Protein AF-A0A4S8EWB1-F1 (afdb_monomer_lite)

pLDDT: mean 77.13, std 17.89, range [42.0, 94.44]

Secondary structure (DSSP, 8-state):
------S-SSSSSSSSHHHHHHHHHHHHHHHHHHHHHHHHHHHHGGGEEEEEEEEETTEEEEEEEETTSSEEEEEEEETTEEEEEEEESSSTTT-EEEE--EESSHHHHHHHHHHHHHTTT-

Radius of gyration: 23.11 Å; chains: 1; bounding box: 43×21×91 Å

Sequence (122 aa):
MVDPKAFNSALTLRSSGLLRSRLAQTLGVMTDIAILLNDFASEVAPICSHVSVRNDENGPYVFALGLKGMHTLQLRMSGGNFVVQLWLGATAEDESIIEEPKFSDASRAFRAAKEWLEKDVV

Organism: NCBI:txid1330072

Foldseek 3Di:
DDDDDPDDDDPDDDPPPVVVVVVVVVVVVLVVQLVLQVVLQVVCVVQFPDWDWDADPQGIWIWTAGPQRQWIWIWDDHPQWIWIFIWGGNDPVRTDRPDTDIGNDSVVNSVVSNVRSVVRVD

Structure (mmCIF, N/CA/C/O backbone):
data_AF-A0A4S8EWB1-F1
#
_entry.id   AF-A0A4S8EWB1-F1
#
loop_
_atom_site.group_PDB
_atom_site.id
_atom_site.type_symbol
_atom_site.label_atom_id
_atom_site.label_alt_id
_atom_site.label_comp_id
_atom_site.label_asym_id
_atom_site.label_entity_id
_atom_site.label_seq_id
_atom_site.pdbx_PDB_ins_code
_atom_site.Cartn_x
_atom_site.Cartn_y
_atom_site.Cartn_z
_atom_site.occupancy
_atom_site.B_iso_or_equiv
_atom_site.auth_seq_id
_atom_site.auth_comp_id
_atom_site.auth_asym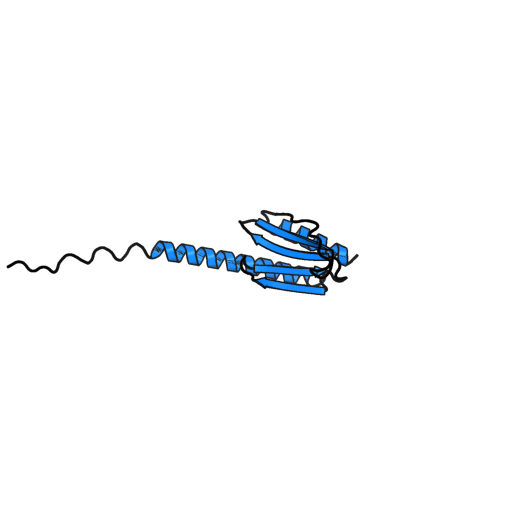_id
_atom_site.auth_atom_id
_atom_site.pdbx_PDB_model_num
ATOM 1 N N . MET A 1 1 ? -23.575 -2.082 73.770 1.00 42.00 1 MET A N 1
ATOM 2 C CA . MET A 1 1 ? -22.491 -2.799 73.068 1.00 42.00 1 MET A CA 1
ATOM 3 C C . MET A 1 1 ? -22.948 -2.884 71.621 1.00 42.00 1 MET A C 1
ATOM 5 O O . MET A 1 1 ? -23.973 -3.503 71.386 1.00 42.00 1 MET A O 1
ATOM 9 N N . VAL A 1 2 ? -22.361 -2.088 70.724 1.00 44.97 2 VAL A N 1
ATOM 10 C CA . VAL A 1 2 ? -22.864 -1.890 69.350 1.00 44.97 2 VAL A CA 1
ATOM 11 C C . VAL A 1 2 ? -21.869 -2.536 68.390 1.00 44.97 2 VAL A C 1
ATOM 13 O O . VAL A 1 2 ? -20.702 -2.149 68.378 1.00 44.97 2 VAL A O 1
ATOM 16 N N . ASP A 1 3 ? -22.322 -3.541 67.642 1.00 43.88 3 ASP A N 1
ATOM 17 C CA . ASP A 1 3 ? -21.536 -4.284 66.654 1.00 43.88 3 ASP A CA 1
ATOM 18 C C . ASP A 1 3 ? -21.088 -3.398 65.472 1.00 43.88 3 ASP A C 1
ATOM 20 O O . ASP A 1 3 ? -21.931 -2.801 64.796 1.00 43.88 3 ASP A O 1
ATOM 24 N N . PRO A 1 4 ? -19.783 -3.336 65.144 1.00 46.75 4 PRO A N 1
ATOM 25 C CA . PRO A 1 4 ? -19.279 -2.557 64.020 1.00 46.75 4 PRO A CA 1
ATOM 26 C C . PRO A 1 4 ? -19.046 -3.464 62.802 1.00 46.75 4 PRO A C 1
ATOM 28 O O . PRO A 1 4 ? -17.913 -3.835 62.502 1.00 46.75 4 PRO A O 1
ATOM 31 N N . LYS A 1 5 ? -20.106 -3.862 62.085 1.00 48.03 5 LYS A N 1
ATOM 32 C CA . LYS A 1 5 ? -19.963 -4.659 60.841 1.00 48.03 5 LYS A CA 1
ATOM 33 C C . LYS A 1 5 ? -20.897 -4.286 59.687 1.00 48.03 5 LYS A C 1
ATOM 35 O O . LYS A 1 5 ? -21.096 -5.081 58.776 1.00 48.03 5 LYS A O 1
ATOM 40 N N . ALA A 1 6 ? -21.405 -3.061 59.654 1.00 50.72 6 ALA A N 1
ATOM 41 C CA . ALA A 1 6 ? -22.230 -2.594 58.541 1.00 50.72 6 ALA A CA 1
ATOM 42 C C . ALA A 1 6 ? -21.702 -1.273 57.972 1.00 50.72 6 ALA A C 1
ATOM 44 O O . ALA A 1 6 ? -22.325 -0.237 58.163 1.00 50.72 6 ALA A O 1
ATOM 45 N N . PHE A 1 7 ? -20.542 -1.281 57.299 1.00 43.69 7 PHE A N 1
ATOM 46 C CA . PHE A 1 7 ? -20.106 -0.069 56.583 1.00 43.69 7 PHE A CA 1
ATOM 47 C C . PHE A 1 7 ? -19.313 -0.256 55.283 1.00 43.69 7 PHE A C 1
ATOM 49 O O . PHE A 1 7 ? -18.824 0.724 54.748 1.00 43.69 7 PHE A O 1
ATOM 56 N N . ASN A 1 8 ? -19.201 -1.454 54.703 1.00 42.75 8 ASN A N 1
ATOM 57 C CA . ASN A 1 8 ? -18.475 -1.605 53.433 1.00 42.75 8 ASN A CA 1
ATOM 58 C C . ASN A 1 8 ? -19.157 -2.615 52.509 1.00 42.75 8 ASN A C 1
ATOM 60 O O . ASN A 1 8 ? -18.766 -3.776 52.475 1.00 42.75 8 ASN A O 1
ATOM 64 N N . SER A 1 9 ? -20.183 -2.201 51.759 1.00 45.44 9 SER A N 1
ATOM 65 C CA . SER A 1 9 ? -20.710 -2.996 50.626 1.00 45.44 9 SER A CA 1
ATOM 66 C C . SER A 1 9 ? -21.452 -2.170 49.562 1.00 45.44 9 SER A C 1
ATOM 68 O O . SER A 1 9 ? -22.316 -2.691 48.869 1.00 45.44 9 SER A O 1
ATOM 70 N N . ALA A 1 10 ? -21.122 -0.886 49.384 1.00 46.16 10 ALA A N 1
ATOM 71 C CA . ALA A 1 10 ? -21.803 -0.035 48.394 1.00 46.16 10 ALA A CA 1
ATOM 72 C C . ALA A 1 10 ? -20.861 0.664 47.398 1.00 46.16 10 ALA A C 1
ATOM 74 O O . ALA A 1 10 ? -21.225 1.691 46.833 1.00 46.16 10 ALA A O 1
ATOM 75 N N . LEU A 1 11 ? -19.656 0.133 47.159 1.00 45.75 11 LEU A N 1
ATOM 76 C CA . LEU A 1 11 ? -18.680 0.813 46.298 1.00 45.75 11 LEU A CA 1
ATOM 77 C C . LEU A 1 11 ? -17.864 -0.135 45.409 1.00 45.75 11 LEU A C 1
ATOM 79 O O . LEU A 1 11 ? -16.646 -0.023 45.315 1.00 45.75 11 LEU A O 1
ATOM 83 N N . THR A 1 12 ? -18.494 -1.113 44.752 1.00 49.38 12 THR A N 1
ATOM 84 C CA . THR A 1 12 ? -17.749 -1.978 43.811 1.00 49.38 12 THR A CA 1
ATOM 85 C C . THR A 1 12 ? -18.602 -2.529 42.674 1.00 49.38 12 THR A C 1
ATOM 87 O O . THR A 1 12 ? -18.552 -3.718 42.400 1.00 49.38 12 THR A O 1
ATOM 90 N N . LEU A 1 13 ? -19.424 -1.710 42.004 1.00 44.50 13 LEU A N 1
ATOM 91 C CA . LEU A 1 13 ? -20.234 -2.241 40.889 1.00 44.50 13 LEU A CA 1
ATOM 92 C C . LEU A 1 13 ? -20.617 -1.246 39.782 1.00 44.50 13 LEU A C 1
ATOM 94 O O . LEU A 1 13 ? -21.580 -1.486 39.061 1.00 44.50 13 LEU A O 1
ATOM 98 N N . ARG A 1 14 ? -19.888 -0.132 39.596 1.00 44.62 14 ARG A N 1
ATOM 99 C CA . ARG A 1 14 ? -20.209 0.826 38.509 1.00 44.62 14 ARG A CA 1
ATOM 100 C C . ARG A 1 14 ? -19.052 1.290 37.622 1.00 44.62 14 ARG A C 1
ATOM 102 O O . ARG A 1 14 ? -19.301 1.985 36.645 1.00 44.62 14 ARG A O 1
ATOM 109 N N . SER A 1 15 ? -17.812 0.879 37.876 1.00 44.78 15 SER A N 1
ATOM 110 C CA . SER A 1 15 ? -16.639 1.363 37.124 1.00 44.78 15 SER A CA 1
ATOM 111 C C . SER A 1 15 ? -16.166 0.444 35.984 1.00 44.78 15 SER A C 1
ATOM 113 O O . SER A 1 15 ? -15.329 0.854 35.185 1.00 44.78 15 SER A O 1
ATOM 115 N N . SER A 1 16 ? -16.709 -0.769 35.835 1.00 48.84 16 SER A N 1
ATOM 116 C CA . SER A 1 16 ? -16.174 -1.767 34.883 1.00 48.84 16 SER A CA 1
ATOM 117 C C . SER A 1 16 ? -16.819 -1.775 33.487 1.00 48.84 16 SER A C 1
ATOM 119 O O . SER A 1 16 ? -16.288 -2.415 32.581 1.00 48.84 16 SER A O 1
ATOM 121 N N . GLY A 1 17 ? -17.944 -1.079 33.278 1.00 45.72 17 GLY A N 1
ATOM 122 C CA . GLY A 1 17 ? -18.659 -1.077 31.989 1.00 45.72 17 GLY A CA 1
ATOM 123 C C . GLY A 1 17 ? -18.031 -0.178 30.914 1.00 45.72 17 GLY A C 1
ATOM 124 O O . GLY A 1 17 ? -18.003 -0.535 29.739 1.00 45.72 17 GLY A O 1
ATOM 125 N N . LEU A 1 18 ? -17.467 0.967 31.312 1.00 50.03 18 LEU A N 1
ATOM 126 C CA . LEU A 1 18 ? -16.925 1.965 30.378 1.00 50.03 18 LEU A CA 1
ATOM 127 C C . LEU A 1 18 ? -15.568 1.563 29.777 1.00 50.03 18 LEU A C 1
ATOM 129 O O . LEU A 1 18 ? -15.287 1.887 28.625 1.00 50.03 18 LEU A O 1
ATOM 133 N N . LEU A 1 19 ? -14.744 0.821 30.523 1.00 49.53 19 LEU A N 1
ATOM 134 C CA . LEU A 1 19 ? -13.425 0.375 30.055 1.00 49.53 19 LEU A CA 1
ATOM 135 C C . LEU A 1 19 ? -13.521 -0.775 29.044 1.00 49.53 19 LEU A C 1
ATOM 137 O O . LEU A 1 19 ? -12.769 -0.796 28.073 1.00 49.53 19 LEU A O 1
ATOM 141 N N . ARG A 1 20 ? -14.481 -1.694 29.218 1.00 50.41 20 ARG A N 1
ATOM 142 C CA . ARG A 1 20 ? -14.699 -2.808 28.278 1.00 50.41 20 ARG A CA 1
ATOM 143 C C . ARG A 1 20 ? -15.213 -2.333 26.919 1.00 50.41 20 ARG A C 1
ATOM 145 O O . ARG A 1 20 ? -14.783 -2.855 25.899 1.00 50.41 20 ARG A O 1
ATOM 152 N N . SER A 1 21 ? -16.081 -1.320 26.909 1.00 51.75 21 SER A N 1
ATOM 153 C CA . SER A 1 21 ? -16.646 -0.774 25.669 1.00 51.75 21 SER A CA 1
ATOM 154 C C . SER A 1 21 ? -15.592 -0.054 24.816 1.00 51.75 21 SER A C 1
ATOM 156 O O . SER A 1 21 ? -15.535 -0.259 23.607 1.00 51.75 21 SER A O 1
ATOM 158 N N . ARG A 1 22 ? -14.683 0.713 25.442 1.00 53.69 22 ARG A N 1
ATOM 159 C CA . ARG A 1 22 ? -13.584 1.388 24.726 1.00 53.69 22 ARG A CA 1
ATOM 160 C C . ARG A 1 22 ? -12.561 0.409 24.156 1.00 53.69 22 ARG A C 1
ATOM 162 O O . ARG A 1 22 ? -12.180 0.553 23.006 1.00 53.69 22 ARG A O 1
ATOM 169 N N . LEU A 1 23 ? -12.162 -0.605 24.926 1.00 53.31 23 LEU A N 1
ATOM 170 C CA . LEU A 1 23 ? -11.240 -1.642 24.446 1.00 53.31 23 LEU A CA 1
ATOM 171 C C . LEU A 1 23 ? -11.828 -2.433 23.271 1.00 53.31 23 LEU A C 1
ATOM 173 O O . LEU A 1 23 ? -11.131 -2.649 22.286 1.00 53.31 23 LEU A O 1
ATOM 177 N N . ALA A 1 24 ? -13.110 -2.807 23.340 1.00 57.34 24 ALA A N 1
ATOM 178 C CA . ALA A 1 24 ? -13.787 -3.506 22.249 1.00 57.34 24 ALA A CA 1
ATOM 179 C C . ALA A 1 24 ? -13.934 -2.635 20.987 1.00 57.34 24 ALA A C 1
ATOM 181 O O . ALA A 1 24 ? -13.745 -3.136 19.883 1.00 57.34 24 ALA A O 1
ATOM 182 N N . GLN A 1 25 ? -14.213 -1.335 21.141 1.00 58.66 25 GLN A N 1
ATOM 183 C CA . GLN A 1 25 ? -14.258 -0.394 20.015 1.00 58.66 25 GLN A CA 1
ATOM 184 C C . GLN A 1 25 ? -12.887 -0.214 19.360 1.00 58.66 25 GLN A C 1
ATOM 186 O O . GLN A 1 25 ? -12.792 -0.275 18.139 1.00 58.66 25 GLN A O 1
ATOM 191 N N . THR A 1 26 ? -11.819 -0.050 20.145 1.00 60.31 26 THR A N 1
ATOM 192 C CA . THR A 1 26 ? -10.460 0.068 19.598 1.00 60.31 26 THR A CA 1
ATOM 193 C C . THR A 1 26 ? -10.024 -1.218 18.889 1.00 60.31 26 THR A C 1
ATOM 195 O O . THR A 1 26 ? -9.468 -1.147 17.797 1.00 60.31 26 THR A O 1
ATOM 198 N N . LEU A 1 27 ? -10.321 -2.392 19.461 1.00 60.00 27 LEU A N 1
ATOM 199 C CA . LEU A 1 27 ? -10.025 -3.695 18.847 1.00 60.00 27 LEU A CA 1
ATOM 200 C C . LEU A 1 27 ? -10.803 -3.918 17.539 1.00 60.00 27 LEU A C 1
ATOM 202 O O . LEU A 1 27 ? -10.228 -4.409 16.569 1.00 60.00 27 LEU A O 1
ATOM 206 N N . GLY A 1 28 ? -12.083 -3.532 17.497 1.00 62.94 28 GLY A N 1
ATOM 207 C CA . GLY A 1 28 ? -12.911 -3.587 16.287 1.00 62.94 28 GLY A CA 1
ATOM 208 C C . GLY A 1 28 ? -12.336 -2.734 15.157 1.00 62.94 28 GLY A C 1
ATOM 209 O O . GLY A 1 28 ? -12.028 -3.257 14.092 1.00 62.94 28 GLY A O 1
ATOM 210 N N . VAL A 1 29 ? -12.057 -1.457 15.440 1.00 64.81 29 VAL A N 1
ATOM 211 C CA . VAL A 1 29 ? -11.487 -0.518 14.458 1.00 64.81 29 VAL A CA 1
ATOM 212 C C . VAL A 1 29 ? -10.128 -0.995 13.932 1.00 64.81 29 VAL A C 1
ATOM 214 O O . VAL A 1 29 ? -9.865 -0.902 12.737 1.00 64.81 29 VAL A O 1
ATOM 217 N N . MET A 1 30 ? -9.262 -1.548 14.788 1.00 64.75 30 MET A N 1
ATOM 218 C CA . MET A 1 30 ? -7.974 -2.097 14.341 1.00 64.75 30 MET A CA 1
ATOM 219 C C . MET A 1 30 ? -8.133 -3.312 13.418 1.00 64.75 30 MET A C 1
ATOM 221 O O . MET A 1 30 ? -7.341 -3.482 12.491 1.00 64.75 30 MET A O 1
ATOM 225 N N . THR A 1 31 ? -9.152 -4.141 13.658 1.00 73.19 31 THR A N 1
ATOM 226 C CA . THR A 1 31 ? -9.444 -5.319 12.830 1.00 73.19 31 THR A CA 1
ATOM 227 C C . THR A 1 31 ? -9.949 -4.893 11.451 1.00 73.19 31 THR A C 1
ATOM 229 O O . THR A 1 31 ? -9.460 -5.402 10.446 1.00 73.19 31 THR A O 1
ATOM 232 N N . ASP A 1 32 ? -10.835 -3.895 11.391 1.00 82.81 32 ASP A N 1
ATOM 233 C CA . ASP A 1 32 ? -11.361 -3.358 10.130 1.00 82.81 32 ASP A CA 1
ATOM 234 C C . ASP A 1 32 ? -10.252 -2.741 9.262 1.00 82.81 32 ASP A C 1
ATOM 236 O O . ASP A 1 32 ? -10.188 -2.976 8.056 1.00 82.81 32 ASP A O 1
ATOM 240 N N . ILE A 1 33 ? -9.317 -2.005 9.876 1.00 84.50 33 ILE A N 1
ATOM 241 C CA . ILE A 1 33 ? -8.172 -1.414 9.165 1.00 84.50 33 ILE A CA 1
ATOM 242 C C . ILE A 1 33 ? -7.253 -2.502 8.609 1.00 84.50 33 ILE A C 1
ATOM 244 O O . ILE A 1 33 ? -6.818 -2.414 7.464 1.00 84.50 33 ILE A O 1
ATOM 248 N N . ALA A 1 34 ? -6.950 -3.537 9.394 1.00 84.81 34 ALA A N 1
ATOM 249 C CA . ALA A 1 34 ? -6.090 -4.622 8.936 1.00 84.81 34 ALA A CA 1
ATOM 250 C C . ALA A 1 34 ? -6.705 -5.384 7.750 1.00 84.81 34 ALA A C 1
ATOM 252 O O . ALA A 1 34 ? -5.973 -5.777 6.842 1.00 84.81 34 ALA A O 1
ATOM 253 N N . ILE A 1 35 ? -8.030 -5.565 7.734 1.00 88.25 35 ILE A N 1
ATOM 254 C CA . ILE A 1 35 ? -8.752 -6.164 6.602 1.00 88.25 35 ILE A CA 1
ATOM 255 C C . ILE A 1 35 ? -8.618 -5.270 5.367 1.00 88.25 35 ILE A C 1
ATOM 257 O O . ILE A 1 35 ? -8.136 -5.736 4.340 1.00 88.25 35 ILE A O 1
ATOM 261 N N . LEU A 1 36 ? -8.917 -3.973 5.493 1.00 90.25 36 LEU A N 1
ATOM 262 C CA . LEU A 1 36 ? -8.801 -3.009 4.392 1.00 90.25 36 LEU A CA 1
ATOM 263 C C . LEU A 1 36 ? -7.393 -2.968 3.778 1.00 90.25 36 LEU A C 1
ATOM 265 O O . LEU A 1 36 ? -7.235 -2.901 2.561 1.00 90.25 36 LEU A O 1
ATOM 269 N N . LEU A 1 37 ? -6.359 -3.014 4.619 1.00 91.56 37 LEU A N 1
ATOM 270 C CA . LEU A 1 37 ? -4.969 -3.036 4.168 1.00 91.56 37 LEU A CA 1
ATOM 271 C C . LEU A 1 37 ? -4.604 -4.359 3.473 1.00 91.56 37 LEU A C 1
ATOM 273 O O . LEU A 1 37 ? -3.843 -4.340 2.508 1.00 91.56 37 LEU A O 1
ATOM 277 N N . ASN A 1 38 ? -5.152 -5.495 3.917 1.00 92.50 38 ASN A N 1
ATOM 278 C CA . ASN A 1 38 ? -4.973 -6.783 3.234 1.00 92.50 38 ASN A CA 1
ATOM 279 C C . ASN A 1 38 ? -5.696 -6.836 1.883 1.00 92.50 38 ASN A C 1
ATOM 281 O O . ASN A 1 38 ? -5.140 -7.375 0.923 1.00 92.50 38 ASN A O 1
ATOM 285 N N . ASP A 1 39 ? -6.894 -6.260 1.792 1.00 92.38 39 ASP A N 1
ATOM 286 C CA . ASP A 1 39 ? -7.638 -6.159 0.535 1.00 92.38 39 ASP A CA 1
ATOM 287 C C . ASP A 1 39 ? -6.846 -5.332 -0.483 1.00 92.38 39 ASP A C 1
ATOM 289 O O . ASP A 1 39 ? -6.610 -5.784 -1.604 1.00 92.38 39 ASP A O 1
ATOM 293 N N . PHE A 1 40 ? -6.326 -4.172 -0.062 1.00 92.50 40 PHE A N 1
ATOM 294 C CA . PHE A 1 40 ? -5.447 -3.355 -0.899 1.00 92.50 40 PHE A CA 1
ATOM 295 C C . PHE A 1 40 ? -4.173 -4.106 -1.309 1.00 92.50 40 PHE A C 1
ATOM 297 O O . PHE A 1 40 ? -3.810 -4.107 -2.484 1.00 92.50 40 PHE A O 1
ATOM 304 N N . ALA A 1 41 ? -3.503 -4.778 -0.366 1.00 93.88 41 ALA A N 1
ATOM 305 C CA . ALA A 1 41 ? -2.300 -5.556 -0.655 1.00 93.88 41 ALA A CA 1
ATOM 306 C C . ALA A 1 41 ? -2.558 -6.652 -1.703 1.00 93.88 41 ALA A C 1
ATOM 308 O O . ALA A 1 41 ? -1.741 -6.855 -2.599 1.00 93.88 41 ALA A O 1
ATOM 309 N N . SER A 1 42 ? -3.710 -7.321 -1.616 1.00 93.50 42 SER A N 1
ATOM 310 C CA . SER A 1 42 ? -4.136 -8.342 -2.577 1.00 93.50 42 SER A CA 1
ATOM 311 C C . SER A 1 42 ? -4.440 -7.742 -3.953 1.00 93.50 42 SER A C 1
ATOM 313 O O . SER A 1 42 ? -4.114 -8.355 -4.967 1.00 93.50 42 SER A O 1
ATOM 315 N N . GLU A 1 43 ? -5.022 -6.540 -3.999 1.00 92.75 43 GLU A N 1
ATOM 316 C CA . GLU A 1 43 ? -5.317 -5.830 -5.248 1.00 92.75 43 GLU A CA 1
ATOM 317 C C . GLU A 1 43 ? -4.044 -5.425 -6.003 1.00 92.75 43 GLU A C 1
ATOM 319 O O . GLU A 1 43 ? -3.986 -5.568 -7.225 1.00 92.75 43 GLU A O 1
ATOM 324 N N . VAL A 1 44 ? -3.022 -4.928 -5.296 1.00 92.75 44 VAL A N 1
ATOM 325 C CA . VAL A 1 44 ? -1.783 -4.436 -5.927 1.00 92.75 44 VAL A CA 1
ATOM 326 C C . VAL A 1 44 ? -0.723 -5.516 -6.129 1.00 92.75 44 VAL A C 1
ATOM 328 O O . VAL A 1 44 ? 0.209 -5.309 -6.899 1.00 92.75 44 VAL A O 1
ATOM 331 N N . ALA A 1 45 ? -0.873 -6.693 -5.514 1.00 93.12 45 ALA A N 1
ATOM 332 C CA . ALA A 1 45 ? 0.059 -7.812 -5.674 1.00 93.12 45 ALA A CA 1
ATOM 333 C C . ALA A 1 45 ? 0.444 -8.130 -7.140 1.00 93.12 45 ALA A C 1
ATOM 335 O O . ALA A 1 45 ? 1.625 -8.374 -7.381 1.00 93.12 45 ALA A O 1
ATOM 336 N N . PRO A 1 46 ? -0.465 -8.090 -8.140 1.00 93.06 46 PRO A N 1
ATOM 337 C CA . PRO A 1 46 ? -0.115 -8.378 -9.536 1.00 93.06 46 PRO A CA 1
ATOM 338 C C . PRO A 1 46 ? 0.787 -7.332 -10.209 1.00 93.06 46 PRO A C 1
ATOM 340 O O . PRO A 1 46 ? 1.414 -7.639 -11.220 1.00 93.06 46 PRO A O 1
ATOM 343 N N . ILE A 1 47 ? 0.836 -6.103 -9.683 1.00 91.75 47 ILE A N 1
ATOM 344 C CA . ILE A 1 47 ? 1.630 -4.982 -10.219 1.00 91.75 47 ILE A CA 1
ATOM 345 C C . ILE A 1 47 ? 2.843 -4.651 -9.338 1.00 91.75 47 ILE A C 1
ATOM 347 O O . ILE A 1 47 ? 3.501 -3.627 -9.528 1.00 91.75 47 ILE A O 1
ATOM 351 N N . CYS A 1 48 ? 3.155 -5.521 -8.377 1.00 92.44 48 CYS A N 1
ATOM 352 C CA . CYS A 1 48 ? 4.247 -5.351 -7.432 1.00 92.44 48 CYS A CA 1
ATOM 353 C C . CYS A 1 48 ? 5.240 -6.508 -7.530 1.00 92.44 48 CYS A C 1
ATOM 355 O O . CYS A 1 48 ? 4.857 -7.664 -7.692 1.00 92.44 48 CYS A O 1
ATOM 357 N N . SER A 1 49 ? 6.529 -6.209 -7.367 1.00 91.44 49 SER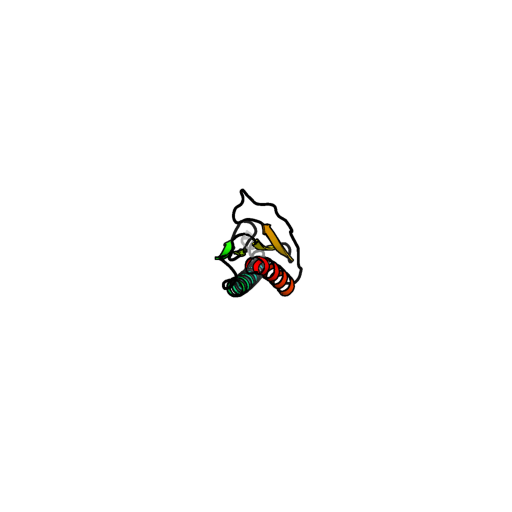 A N 1
ATOM 358 C CA . SER A 1 49 ? 7.548 -7.243 -7.140 1.00 91.44 49 SER A CA 1
ATOM 359 C C . SER A 1 49 ? 7.490 -7.767 -5.702 1.00 91.44 49 SER A C 1
ATOM 361 O O . SER A 1 49 ? 7.817 -8.924 -5.435 1.00 91.44 49 SER A O 1
ATOM 363 N N . HIS A 1 50 ? 7.043 -6.921 -4.771 1.00 91.88 50 HIS A N 1
ATOM 364 C CA . HIS A 1 50 ? 6.855 -7.271 -3.374 1.00 91.88 50 HIS A CA 1
ATOM 365 C C . HIS A 1 50 ? 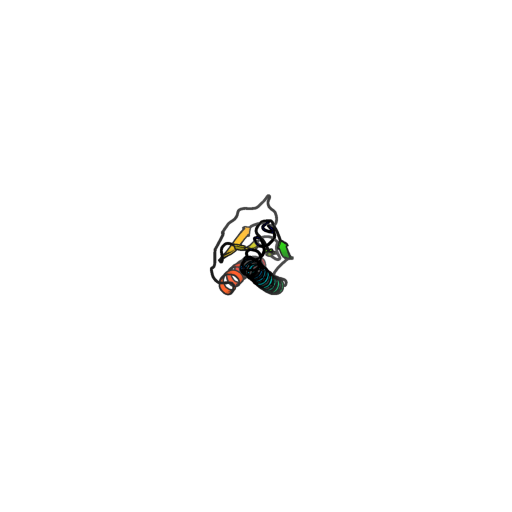5.700 -6.475 -2.768 1.00 91.88 50 HIS A C 1
ATOM 367 O O . HIS A 1 50 ? 5.615 -5.262 -2.935 1.00 91.88 50 HIS A O 1
ATOM 373 N N . VAL A 1 51 ? 4.840 -7.148 -2.008 1.00 94.44 51 VAL A N 1
ATOM 374 C CA . VAL A 1 51 ? 3.822 -6.510 -1.172 1.00 94.44 51 VAL A CA 1
ATOM 375 C C . VAL A 1 51 ? 3.728 -7.255 0.153 1.00 94.44 51 VAL A C 1
ATOM 377 O O . VAL A 1 51 ? 3.795 -8.483 0.196 1.00 94.44 51 VAL A O 1
ATOM 380 N N . SER A 1 52 ? 3.611 -6.520 1.254 1.00 92.81 52 SER A N 1
ATOM 381 C CA . SER A 1 52 ? 3.417 -7.112 2.575 1.00 92.81 52 SER A CA 1
ATOM 382 C C . SER A 1 52 ? 2.647 -6.178 3.497 1.00 92.81 52 SER A C 1
ATOM 384 O O . SER A 1 52 ? 2.890 -4.972 3.524 1.00 92.81 52 SER A O 1
ATOM 386 N N . VAL A 1 53 ? 1.737 -6.749 4.285 1.00 92.94 53 VAL A N 1
ATOM 387 C CA . VAL A 1 53 ? 1.116 -6.053 5.412 1.00 92.94 53 VAL A CA 1
ATOM 388 C C . VAL A 1 53 ? 1.982 -6.297 6.639 1.00 92.94 53 VAL A C 1
ATOM 390 O O . VAL A 1 53 ? 2.250 -7.439 7.012 1.00 92.94 53 VAL A O 1
ATOM 393 N N . ARG A 1 54 ? 2.459 -5.218 7.246 1.00 91.50 54 ARG A N 1
ATOM 394 C CA . ARG A 1 54 ? 3.355 -5.226 8.401 1.00 91.50 54 ARG A CA 1
ATOM 395 C C . ARG A 1 54 ? 2.729 -4.421 9.529 1.00 91.50 54 ARG A C 1
A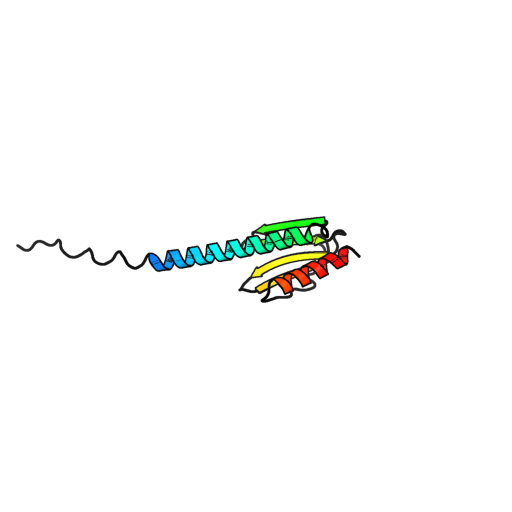TOM 397 O O . ARG A 1 54 ? 1.717 -3.749 9.351 1.00 91.50 54 ARG A O 1
ATOM 404 N N . ASN A 1 55 ? 3.322 -4.515 10.708 1.00 89.12 55 ASN A N 1
ATOM 405 C CA . ASN A 1 55 ? 2.867 -3.800 11.888 1.00 89.12 55 ASN A CA 1
ATOM 406 C C . ASN A 1 55 ? 4.088 -3.193 12.581 1.00 89.12 55 ASN A C 1
ATOM 408 O O . ASN A 1 55 ? 5.107 -3.871 12.714 1.00 89.12 55 ASN A O 1
ATOM 412 N N . ASP A 1 56 ? 4.000 -1.929 12.979 1.00 87.38 56 ASP A N 1
ATOM 413 C CA . ASP A 1 56 ? 5.020 -1.238 13.773 1.00 87.38 56 ASP A CA 1
ATOM 414 C C . ASP A 1 56 ? 4.377 -0.576 15.008 1.00 87.38 56 ASP A C 1
ATOM 416 O O . ASP A 1 56 ? 3.213 -0.813 15.336 1.00 87.38 56 ASP A O 1
ATOM 420 N N . GLU A 1 57 ? 5.137 0.274 15.697 1.00 85.81 57 GLU A N 1
ATOM 421 C CA . GLU A 1 57 ? 4.696 1.024 16.881 1.00 85.81 57 GLU A CA 1
ATOM 422 C C . GLU A 1 57 ? 3.489 1.946 16.612 1.00 85.81 57 GLU A C 1
ATOM 424 O O . GLU A 1 57 ? 2.739 2.282 17.527 1.00 85.81 57 GLU A O 1
ATOM 429 N N . ASN A 1 58 ? 3.279 2.328 15.352 1.00 82.62 58 ASN A N 1
ATOM 430 C CA . ASN A 1 58 ? 2.209 3.202 14.881 1.00 82.62 58 ASN A CA 1
ATOM 431 C C . ASN A 1 58 ? 1.040 2.415 14.250 1.00 82.62 58 ASN A C 1
ATOM 433 O O . ASN A 1 58 ? 0.117 3.019 13.698 1.00 82.62 58 ASN A O 1
ATOM 437 N N . GLY A 1 59 ? 1.062 1.081 14.314 1.00 86.00 59 GLY A N 1
ATOM 438 C CA . GLY A 1 59 ? -0.008 0.207 13.839 1.00 86.00 59 GLY A CA 1
ATOM 439 C C . GLY A 1 59 ? 0.232 -0.397 12.449 1.00 86.00 59 GLY A C 1
ATOM 440 O O . GLY A 1 59 ? 1.335 -0.307 11.899 1.00 86.00 59 GLY A O 1
ATOM 441 N N . PRO A 1 60 ? -0.791 -1.051 11.869 1.00 90.69 60 PRO A N 1
ATOM 442 C CA . PRO A 1 60 ? -0.624 -1.806 10.639 1.00 90.69 60 PRO A CA 1
ATOM 443 C C . PRO A 1 60 ? -0.394 -0.876 9.446 1.00 90.69 60 PRO A C 1
ATOM 445 O O . PRO A 1 60 ? -0.968 0.214 9.351 1.00 90.69 60 PRO A O 1
ATOM 448 N N . TYR A 1 61 ? 0.443 -1.324 8.519 1.00 92.00 61 TYR A N 1
ATOM 449 C CA . TYR A 1 61 ? 0.732 -0.631 7.273 1.00 92.00 61 TYR A CA 1
ATOM 450 C C . TYR A 1 61 ? 0.977 -1.628 6.142 1.00 92.00 61 TYR A C 1
ATOM 452 O O . TYR A 1 61 ? 1.408 -2.758 6.368 1.00 92.00 61 TYR A O 1
ATOM 460 N N . VAL A 1 62 ? 0.722 -1.201 4.911 1.00 94.31 62 VAL A N 1
ATOM 461 C CA . VAL A 1 62 ? 1.116 -1.926 3.702 1.00 94.31 62 VAL A CA 1
ATOM 462 C C . VAL A 1 62 ? 2.423 -1.348 3.210 1.00 94.31 62 VAL A C 1
ATOM 464 O O . VAL A 1 62 ? 2.542 -0.135 3.065 1.00 94.31 62 VAL A O 1
ATOM 467 N N . PHE A 1 63 ? 3.382 -2.220 2.940 1.00 93.06 63 PHE A N 1
ATOM 468 C CA . PHE A 1 63 ? 4.580 -1.905 2.184 1.00 93.06 63 PHE A CA 1
ATOM 469 C C . PHE A 1 63 ? 4.472 -2.568 0.813 1.00 93.06 63 PHE A C 1
ATOM 471 O O . PHE A 1 63 ? 4.248 -3.779 0.739 1.00 93.06 63 PHE A O 1
ATOM 478 N N . ALA A 1 64 ? 4.632 -1.788 -0.251 1.00 92.88 64 ALA A N 1
ATOM 479 C CA . ALA A 1 64 ? 4.591 -2.274 -1.623 1.00 92.88 64 ALA A CA 1
ATOM 480 C C . ALA A 1 64 ? 5.748 -1.697 -2.441 1.00 92.88 64 ALA A C 1
ATOM 482 O O . ALA A 1 64 ? 6.057 -0.511 -2.352 1.00 92.88 64 ALA A O 1
ATOM 483 N N . LEU A 1 65 ? 6.352 -2.558 -3.252 1.00 91.12 65 LEU A N 1
ATOM 484 C CA . LEU A 1 65 ? 7.415 -2.252 -4.197 1.00 91.12 65 LEU A CA 1
ATOM 485 C C . LEU A 1 65 ? 6.915 -2.592 -5.601 1.00 91.12 65 LEU A C 1
ATOM 487 O O . LEU A 1 65 ? 6.481 -3.722 -5.852 1.00 91.12 65 LEU A O 1
ATOM 491 N N . GLY A 1 66 ? 6.981 -1.627 -6.514 1.00 90.31 66 GLY A N 1
ATOM 492 C CA . GLY A 1 66 ? 6.638 -1.808 -7.923 1.00 90.31 66 GLY A CA 1
ATOM 493 C C . GLY A 1 66 ? 7.486 -2.890 -8.604 1.00 90.31 66 GLY A C 1
ATOM 494 O O . GLY A 1 66 ? 8.485 -3.373 -8.063 1.00 90.31 66 GLY A O 1
ATOM 495 N N . LEU A 1 67 ? 7.065 -3.333 -9.790 1.00 89.12 67 LEU A N 1
ATOM 496 C CA . LEU A 1 67 ? 7.714 -4.443 -10.503 1.00 89.12 67 LEU A CA 1
ATOM 497 C C . LEU A 1 67 ? 9.180 -4.185 -10.879 1.00 89.12 67 LEU A C 1
ATOM 499 O O . LEU A 1 67 ? 9.982 -5.116 -10.830 1.00 89.12 67 LEU A O 1
ATOM 503 N N . LYS A 1 68 ? 9.535 -2.952 -11.255 1.00 86.25 68 LYS A N 1
ATOM 504 C CA . LYS A 1 68 ? 10.910 -2.567 -11.623 1.00 86.25 68 LYS A CA 1
ATOM 505 C C . LYS A 1 68 ? 11.725 -2.115 -10.407 1.00 86.25 68 LYS A C 1
ATOM 507 O O . LYS A 1 68 ? 12.918 -1.859 -10.540 1.00 86.25 68 LYS A O 1
ATOM 512 N N . GLY A 1 69 ? 11.096 -2.032 -9.235 1.00 82.19 69 GLY A N 1
ATOM 513 C CA . GLY A 1 69 ? 11.728 -1.614 -7.993 1.00 82.19 69 GLY A CA 1
ATOM 514 C C . GLY A 1 69 ? 12.054 -0.121 -7.939 1.00 82.19 69 GLY A C 1
ATOM 515 O O . GLY A 1 69 ? 12.857 0.278 -7.102 1.00 82.19 69 GLY A O 1
ATOM 516 N N . MET A 1 70 ? 11.472 0.710 -8.816 1.00 84.62 70 MET A N 1
ATOM 517 C CA . MET A 1 70 ? 11.714 2.159 -8.782 1.00 84.62 70 MET A CA 1
ATOM 518 C C . MET A 1 70 ? 10.666 2.899 -7.960 1.00 84.62 70 MET A C 1
ATOM 520 O O . MET A 1 70 ? 10.975 3.954 -7.422 1.00 84.62 70 MET A O 1
ATOM 524 N N . HIS A 1 71 ? 9.448 2.368 -7.845 1.00 88.94 71 HIS A N 1
ATOM 525 C CA . HIS A 1 71 ? 8.361 3.009 -7.107 1.00 88.94 71 HIS A CA 1
ATOM 526 C C . HIS A 1 71 ? 8.018 2.191 -5.867 1.00 88.94 71 HIS A C 1
ATOM 528 O O . HIS A 1 71 ? 7.510 1.074 -5.964 1.00 88.94 71 HIS A O 1
ATOM 534 N N . THR A 1 72 ? 8.264 2.770 -4.698 1.00 90.56 72 THR A N 1
ATOM 535 C CA . THR A 1 72 ? 7.963 2.156 -3.404 1.00 90.56 72 THR A CA 1
ATOM 536 C C . THR A 1 72 ? 6.888 2.970 -2.705 1.00 90.56 72 THR A C 1
ATOM 538 O O . THR A 1 72 ? 6.814 4.193 -2.859 1.00 90.56 72 THR A O 1
ATOM 541 N N . LEU A 1 73 ? 6.025 2.307 -1.941 1.00 92.38 73 LEU A N 1
ATOM 542 C CA . LEU A 1 73 ? 5.090 2.998 -1.071 1.00 92.38 73 LEU A CA 1
ATOM 543 C C . LEU A 1 73 ? 4.899 2.321 0.272 1.00 92.38 73 LEU A C 1
ATOM 545 O O . LEU A 1 73 ? 4.996 1.099 0.417 1.00 92.38 73 LEU A O 1
ATOM 549 N N . GLN A 1 74 ? 4.522 3.159 1.231 1.00 92.62 74 GLN A N 1
ATOM 550 C CA . GLN A 1 74 ? 3.987 2.746 2.511 1.00 92.62 74 GLN A CA 1
ATOM 551 C C . GLN A 1 74 ? 2.613 3.383 2.719 1.00 92.62 74 GLN A C 1
ATOM 553 O O . GLN A 1 74 ? 2.465 4.599 2.663 1.00 92.62 74 GLN A O 1
ATOM 558 N N . LEU A 1 75 ? 1.598 2.566 2.977 1.00 92.88 75 LEU A N 1
ATOM 559 C CA . LEU A 1 75 ? 0.228 3.009 3.221 1.00 92.88 75 LEU A CA 1
ATOM 560 C C . LEU A 1 75 ? -0.180 2.632 4.640 1.00 92.88 75 LEU A C 1
ATOM 562 O O . LEU A 1 75 ? -0.126 1.462 5.013 1.00 92.88 75 LEU A O 1
ATOM 566 N N . ARG A 1 76 ? -0.635 3.605 5.426 1.00 92.81 76 ARG A N 1
ATOM 567 C CA . ARG A 1 76 ? -1.089 3.367 6.801 1.00 92.81 76 ARG A CA 1
ATOM 568 C C . ARG A 1 76 ? -2.259 4.252 7.183 1.00 92.81 76 ARG A C 1
ATOM 570 O O . ARG A 1 76 ? -2.435 5.321 6.610 1.00 92.81 76 ARG A O 1
ATOM 577 N N . MET A 1 77 ? -3.012 3.855 8.204 1.00 88.94 77 MET A N 1
ATOM 578 C CA . MET A 1 77 ? -4.008 4.732 8.818 1.00 88.94 77 MET A CA 1
ATOM 579 C C . MET A 1 77 ? -3.425 5.390 10.071 1.00 88.94 77 MET A C 1
ATOM 581 O O . MET A 1 77 ? -2.971 4.705 10.982 1.00 88.94 77 MET A O 1
ATOM 585 N N . SER A 1 78 ? -3.433 6.720 10.122 1.00 85.88 78 SER A N 1
ATOM 586 C CA . SER A 1 78 ? -2.954 7.509 11.257 1.00 85.88 78 SER A CA 1
ATOM 587 C C . SER A 1 78 ? -3.875 8.699 11.503 1.00 85.88 78 SER A C 1
ATOM 589 O O . SER A 1 78 ? -4.220 9.441 10.582 1.00 85.88 78 SER A O 1
ATOM 591 N N . GLY A 1 79 ? -4.325 8.867 12.749 1.00 82.00 79 GLY A N 1
ATOM 592 C CA . GLY A 1 79 ? -5.191 9.985 13.138 1.00 82.00 79 GLY A CA 1
ATOM 593 C C . GLY A 1 79 ? -6.486 10.091 12.322 1.00 82.00 79 GLY A C 1
ATOM 594 O O . GLY A 1 79 ? -6.923 11.197 12.020 1.00 82.00 79 GLY A O 1
ATOM 595 N N . GLY A 1 80 ? -7.067 8.958 11.909 1.00 82.69 80 GLY A N 1
ATOM 596 C CA . GLY A 1 80 ? -8.284 8.925 11.087 1.00 82.69 80 GLY A CA 1
ATOM 597 C C . GLY A 1 80 ? -8.073 9.194 9.593 1.00 82.69 80 GLY A C 1
ATOM 598 O O . GLY A 1 80 ? -9.053 9.239 8.858 1.00 82.69 80 GLY A O 1
ATOM 599 N N . ASN A 1 81 ? -6.828 9.353 9.135 1.00 88.56 81 ASN A N 1
ATOM 600 C CA . ASN A 1 81 ? -6.491 9.540 7.726 1.00 88.56 81 ASN A CA 1
ATOM 601 C C . ASN A 1 81 ? -5.618 8.391 7.218 1.00 88.56 81 ASN A C 1
ATOM 603 O O . ASN A 1 81 ? -4.786 7.860 7.949 1.00 88.56 81 ASN A O 1
ATOM 607 N N . PHE A 1 82 ? -5.764 8.056 5.945 1.00 89.44 82 PHE A N 1
ATOM 608 C CA . PHE A 1 82 ? -4.824 7.234 5.203 1.00 89.44 82 PHE A CA 1
ATOM 609 C C . PHE A 1 82 ? -3.649 8.101 4.767 1.00 89.44 82 PHE A C 1
ATOM 611 O O . PHE A 1 82 ? -3.809 9.051 4.001 1.00 89.44 82 PHE A O 1
ATOM 618 N N . VAL A 1 83 ? -2.475 7.783 5.290 1.00 90.81 83 VAL A N 1
ATOM 619 C CA . VAL A 1 83 ? -1.207 8.404 4.931 1.00 90.81 83 VAL A CA 1
ATOM 620 C C . VAL A 1 83 ? -0.519 7.476 3.944 1.00 90.81 83 VAL A C 1
ATOM 622 O O . VAL A 1 83 ? -0.287 6.307 4.261 1.00 90.81 83 VAL A O 1
ATOM 625 N N . VAL A 1 84 ? -0.223 7.993 2.756 1.00 91.50 84 VAL A N 1
ATOM 626 C CA . VAL A 1 84 ? 0.530 7.274 1.729 1.00 91.50 84 VAL A CA 1
ATOM 627 C C . VAL A 1 84 ? 1.880 7.951 1.621 1.00 91.50 84 VAL A C 1
ATOM 629 O O . VAL A 1 84 ? 1.940 9.129 1.305 1.00 91.50 84 VAL A O 1
ATOM 632 N N . GLN A 1 85 ? 2.952 7.238 1.916 1.00 90.44 85 GLN A N 1
ATOM 633 C CA . GLN A 1 85 ? 4.312 7.716 1.720 1.00 90.44 85 GLN A CA 1
ATOM 634 C C . GLN A 1 85 ? 4.813 7.132 0.409 1.00 90.44 85 GLN A C 1
ATOM 636 O O . GLN A 1 85 ? 4.832 5.910 0.253 1.00 90.44 85 GLN A O 1
ATOM 641 N N . LEU A 1 86 ? 5.149 8.006 -0.535 1.00 89.06 86 LEU A N 1
ATOM 642 C CA . LEU A 1 86 ? 5.601 7.650 -1.873 1.00 89.06 86 LEU A CA 1
ATOM 643 C C . LEU A 1 86 ? 7.107 7.873 -1.972 1.00 89.06 86 LEU A C 1
ATOM 645 O O . LEU A 1 86 ? 7.611 8.968 -1.708 1.00 89.06 86 LEU A O 1
ATOM 649 N N . TRP A 1 87 ? 7.806 6.827 -2.381 1.00 87.12 87 TRP A N 1
ATOM 650 C CA . TRP A 1 87 ? 9.257 6.768 -2.421 1.00 87.12 87 TRP A CA 1
ATOM 651 C C . TRP A 1 87 ? 9.708 6.354 -3.817 1.00 87.12 87 TRP A C 1
ATOM 653 O O . TRP A 1 87 ? 9.026 5.582 -4.503 1.00 87.12 87 TRP A O 1
ATOM 663 N N . LEU A 1 88 ? 10.869 6.862 -4.219 1.00 82.19 88 LEU A N 1
ATOM 664 C CA . LEU A 1 88 ? 11.532 6.482 -5.458 1.00 82.19 88 LEU A CA 1
ATOM 665 C C . LEU A 1 88 ? 12.851 5.786 -5.109 1.00 82.19 88 LEU A C 1
ATOM 667 O O . LEU A 1 88 ? 13.681 6.373 -4.423 1.00 82.19 88 LEU A O 1
ATOM 671 N N . GLY A 1 89 ? 13.002 4.535 -5.542 1.00 73.38 89 GLY A N 1
ATOM 672 C CA . GLY A 1 89 ? 14.079 3.629 -5.136 1.00 73.38 89 GLY A CA 1
ATOM 673 C C . GLY A 1 89 ? 13.586 2.428 -4.319 1.00 73.38 89 GLY A C 1
ATOM 674 O O . GLY A 1 89 ? 12.514 2.460 -3.712 1.00 73.38 89 GLY A O 1
ATOM 675 N N . ALA A 1 90 ? 14.371 1.346 -4.332 1.00 64.69 90 ALA A N 1
ATOM 676 C CA . ALA A 1 90 ? 14.036 0.070 -3.690 1.00 64.69 90 ALA A CA 1
ATOM 677 C C . ALA A 1 90 ? 14.478 -0.027 -2.217 1.00 64.69 90 ALA A C 1
ATOM 679 O O . ALA A 1 90 ? 14.032 -0.927 -1.503 1.00 64.69 90 ALA A O 1
ATOM 680 N N . THR A 1 91 ? 15.390 0.845 -1.774 1.00 56.72 91 THR A N 1
ATOM 681 C CA . THR A 1 91 ? 16.050 0.769 -0.463 1.00 56.72 91 THR A CA 1
ATOM 682 C C . THR A 1 91 ? 16.227 2.148 0.164 1.00 56.72 91 THR A C 1
ATOM 684 O O . THR A 1 91 ? 16.466 3.131 -0.532 1.00 56.72 91 THR A O 1
ATOM 687 N N . ALA A 1 92 ? 16.231 2.182 1.501 1.00 54.62 92 ALA A N 1
ATOM 688 C CA . ALA A 1 92 ? 16.400 3.383 2.323 1.00 54.62 92 ALA A CA 1
ATOM 689 C C . ALA A 1 92 ? 17.688 4.187 2.127 1.00 54.62 92 ALA A C 1
ATOM 691 O O . ALA A 1 92 ? 17.805 5.305 2.621 1.00 54.62 92 ALA A O 1
ATOM 692 N N . GLU A 1 93 ? 18.645 3.638 1.389 1.00 54.50 93 GLU A N 1
ATOM 693 C CA . GLU A 1 93 ? 19.912 4.294 1.078 1.00 54.50 93 GLU A CA 1
ATOM 694 C C . GLU A 1 93 ? 19.830 5.150 -0.202 1.00 54.50 93 GLU A C 1
ATOM 696 O O . GLU A 1 93 ? 20.622 6.076 -0.355 1.00 54.50 93 GLU A O 1
ATOM 701 N N . ASP A 1 94 ? 18.834 4.902 -1.064 1.00 57.47 94 ASP A N 1
ATOM 702 C CA . ASP A 1 94 ? 18.507 5.692 -2.265 1.0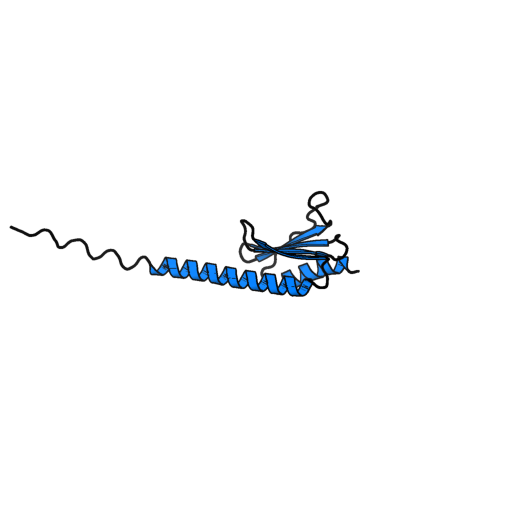0 57.47 94 ASP A CA 1
ATOM 703 C C . ASP A 1 94 ? 17.263 6.593 -2.057 1.00 57.47 94 ASP A C 1
ATOM 705 O O . ASP A 1 94 ? 16.851 7.335 -2.951 1.00 57.47 94 ASP A O 1
ATOM 709 N N . GLU A 1 95 ? 16.648 6.536 -0.869 1.00 52.41 95 GLU A N 1
ATOM 710 C CA . GLU A 1 95 ? 15.320 7.084 -0.586 1.00 52.41 95 GLU A CA 1
ATOM 711 C C . GLU A 1 95 ? 15.297 8.616 -0.474 1.00 52.41 95 GLU A C 1
ATOM 713 O O . GLU A 1 95 ? 15.861 9.233 0.430 1.00 52.41 95 GLU A O 1
ATOM 718 N N . SER A 1 96 ? 14.510 9.241 -1.346 1.00 59.03 96 SER A N 1
ATOM 719 C CA . SER A 1 96 ? 13.876 10.525 -1.056 1.00 59.03 96 SER A CA 1
ATOM 720 C C . SER A 1 96 ? 12.370 10.312 -0.999 1.00 59.03 96 SER A C 1
ATOM 722 O O . SER A 1 96 ? 11.774 9.858 -1.978 1.00 59.03 96 SER A O 1
ATOM 724 N N . ILE A 1 97 ? 11.745 10.644 0.138 1.00 67.62 97 ILE A N 1
ATOM 725 C CA . ILE A 1 97 ? 10.286 10.791 0.197 1.00 67.62 97 ILE A CA 1
ATOM 726 C C . ILE A 1 97 ? 9.932 11.869 -0.817 1.00 67.62 97 ILE A C 1
ATOM 728 O O . ILE A 1 97 ? 10.327 13.027 -0.658 1.00 67.62 97 ILE A O 1
ATOM 732 N N . ILE A 1 98 ? 9.212 11.482 -1.865 1.00 76.19 98 ILE A N 1
ATOM 733 C CA . ILE A 1 98 ? 8.785 12.438 -2.882 1.00 76.19 98 ILE A CA 1
ATOM 734 C C . ILE A 1 98 ? 7.503 13.111 -2.407 1.00 76.19 98 ILE A C 1
ATOM 736 O O . ILE A 1 98 ? 7.395 14.334 -2.471 1.00 76.19 98 ILE A O 1
ATOM 740 N N . GLU A 1 99 ? 6.557 12.334 -1.868 1.00 77.81 99 GLU A N 1
ATOM 741 C CA . GLU A 1 99 ? 5.270 12.856 -1.406 1.00 77.81 99 GLU A CA 1
ATOM 742 C C . GLU A 1 99 ? 4.711 12.075 -0.204 1.00 77.81 99 GLU A C 1
ATOM 744 O O . GLU A 1 99 ? 4.879 10.860 -0.091 1.00 77.81 99 GLU A O 1
ATOM 749 N N . GLU A 1 100 ? 3.986 12.780 0.673 1.00 85.94 100 GLU A N 1
ATOM 750 C CA . GLU A 1 100 ? 3.189 12.193 1.762 1.00 85.94 100 GLU A CA 1
ATOM 751 C C . GLU A 1 100 ? 1.728 12.689 1.698 1.00 85.94 100 GLU A C 1
ATOM 753 O O . GLU A 1 100 ? 1.292 13.496 2.533 1.00 85.94 100 GLU A O 1
ATOM 758 N N . PRO A 1 101 ? 0.941 12.284 0.686 1.00 86.69 101 PRO A N 1
ATOM 759 C CA . PRO A 1 101 ? -0.463 12.649 0.625 1.00 86.69 101 PRO A CA 1
ATOM 760 C C . PRO A 1 101 ? -1.276 11.981 1.743 1.00 86.69 101 PRO A C 1
ATOM 762 O O . PRO A 1 101 ? -1.085 10.817 2.110 1.00 86.69 101 PRO A O 1
ATOM 765 N N . LYS A 1 102 ? -2.229 12.750 2.278 1.00 91.44 102 LYS A N 1
ATOM 766 C CA . LYS A 1 102 ? -3.143 12.334 3.348 1.00 91.44 102 LYS A CA 1
ATOM 767 C C . LYS A 1 102 ? -4.569 12.371 2.831 1.00 91.44 102 LYS A C 1
ATOM 769 O O . LYS A 1 102 ? -5.008 13.378 2.278 1.00 91.44 102 LYS A O 1
ATOM 774 N N . PHE A 1 103 ? -5.297 11.285 3.042 1.00 89.31 103 PHE A N 1
ATOM 775 C CA . PHE A 1 103 ? -6.669 11.129 2.581 1.00 89.31 103 PHE A CA 1
ATOM 776 C C . PHE A 1 103 ? -7.572 10.745 3.747 1.00 89.31 103 PHE A C 1
ATOM 778 O O . PHE A 1 103 ? -7.255 9.846 4.515 1.00 89.31 103 PHE A O 1
ATOM 785 N N . SER A 1 104 ? -8.734 11.378 3.851 1.00 87.12 104 SER A N 1
ATOM 786 C CA . SER A 1 104 ? -9.774 10.974 4.805 1.00 87.12 104 SER A CA 1
ATOM 787 C C . SER A 1 104 ? -10.586 9.760 4.333 1.00 87.12 104 SER A C 1
ATOM 789 O O . SER A 1 104 ? -11.386 9.226 5.093 1.00 87.12 104 SER A O 1
ATOM 791 N N . ASP A 1 105 ? -10.395 9.336 3.080 1.00 87.62 105 ASP A N 1
ATOM 792 C CA . ASP A 1 105 ? -11.134 8.261 2.419 1.00 87.62 105 ASP A CA 1
ATOM 793 C C . ASP A 1 105 ? -10.179 7.176 1.901 1.00 87.62 105 ASP A C 1
ATOM 795 O O . ASP A 1 105 ? -9.186 7.482 1.232 1.00 87.62 105 ASP A O 1
ATOM 799 N N . ALA A 1 106 ? -10.509 5.913 2.192 1.00 86.81 106 ALA A N 1
ATOM 800 C CA . ALA A 1 106 ? -9.710 4.747 1.814 1.00 86.81 106 ALA A CA 1
ATOM 801 C C . ALA A 1 106 ? -9.595 4.605 0.293 1.00 86.81 106 ALA A C 1
ATOM 803 O O . ALA A 1 106 ? -8.499 4.433 -0.232 1.00 86.81 106 ALA A O 1
ATOM 804 N N . SER A 1 107 ? -10.710 4.752 -0.429 1.00 89.00 107 SER A N 1
ATOM 805 C CA . SER A 1 107 ? -10.766 4.553 -1.882 1.00 89.00 107 SER A CA 1
ATOM 806 C C . SER A 1 107 ? -9.835 5.518 -2.616 1.00 89.00 107 SER A C 1
ATOM 808 O O . SER A 1 107 ? -9.126 5.132 -3.545 1.00 89.00 107 SER A O 1
ATOM 810 N N . ARG A 1 108 ? -9.797 6.785 -2.183 1.00 91.00 108 ARG A N 1
ATOM 811 C CA . ARG A 1 108 ? -8.880 7.791 -2.740 1.00 91.00 108 ARG A CA 1
ATOM 812 C C . ARG A 1 108 ? -7.419 7.475 -2.441 1.00 91.00 108 ARG A C 1
ATOM 814 O O . ARG A 1 108 ? -6.593 7.630 -3.339 1.00 91.00 108 ARG A O 1
ATOM 821 N N . ALA A 1 109 ? -7.113 7.040 -1.220 1.00 91.12 109 ALA A N 1
ATOM 822 C CA . ALA A 1 109 ? -5.758 6.652 -0.843 1.00 91.12 109 ALA A CA 1
ATOM 823 C C . ALA A 1 109 ? -5.269 5.453 -1.658 1.00 91.12 109 ALA A C 1
ATOM 825 O O . ALA A 1 109 ? -4.166 5.481 -2.195 1.00 91.12 109 ALA A O 1
ATOM 826 N N . PHE A 1 110 ? -6.117 4.433 -1.795 1.00 92.50 110 PHE A N 1
ATOM 827 C CA . PHE A 1 110 ? -5.805 3.206 -2.522 1.00 92.50 110 PHE A CA 1
ATOM 828 C C . PHE A 1 110 ? -5.592 3.493 -4.003 1.00 92.50 110 PHE A C 1
ATOM 830 O O . PHE A 1 110 ? -4.618 3.022 -4.581 1.00 92.50 110 PHE A O 1
ATOM 837 N N . ARG A 1 111 ? -6.440 4.337 -4.604 1.00 93.00 111 ARG A N 1
ATOM 838 C CA . ARG A 1 111 ? -6.264 4.754 -5.996 1.00 93.00 111 ARG A CA 1
ATOM 839 C C . ARG A 1 111 ? -4.933 5.474 -6.210 1.00 93.00 111 ARG A C 1
ATOM 841 O O . ARG A 1 111 ? -4.202 5.101 -7.115 1.00 93.00 111 ARG A O 1
ATOM 848 N N . ALA A 1 112 ? -4.597 6.452 -5.368 1.00 91.38 112 ALA A N 1
ATOM 849 C CA . ALA A 1 112 ? -3.331 7.180 -5.487 1.00 91.38 112 ALA A CA 1
ATOM 850 C C . ALA A 1 112 ? -2.110 6.261 -5.293 1.00 91.38 112 ALA A C 1
ATOM 852 O O . ALA A 1 112 ? -1.129 6.360 -6.025 1.00 91.38 112 ALA A O 1
ATOM 853 N N . ALA A 1 113 ? -2.187 5.336 -4.332 1.00 91.88 113 ALA A N 1
ATOM 854 C CA . ALA A 1 113 ? -1.149 4.344 -4.081 1.00 91.88 113 ALA A CA 1
ATOM 855 C C . ALA A 1 113 ? -0.965 3.392 -5.278 1.00 91.88 113 ALA A C 1
ATOM 857 O O . ALA A 1 113 ? 0.158 3.126 -5.698 1.00 91.88 113 ALA A O 1
ATOM 858 N N . LYS A 1 114 ? -2.064 2.924 -5.874 1.00 92.44 114 LYS A N 1
ATOM 859 C CA . LYS A 1 114 ? -2.043 2.081 -7.072 1.00 92.44 114 LYS A CA 1
ATOM 860 C C . LYS A 1 114 ? -1.479 2.819 -8.285 1.00 92.44 114 LYS A C 1
ATOM 862 O O . LYS A 1 114 ? -0.568 2.305 -8.921 1.00 92.44 114 LYS A O 1
ATOM 867 N N . GLU A 1 115 ? -1.953 4.037 -8.550 1.00 93.12 115 GLU A N 1
ATOM 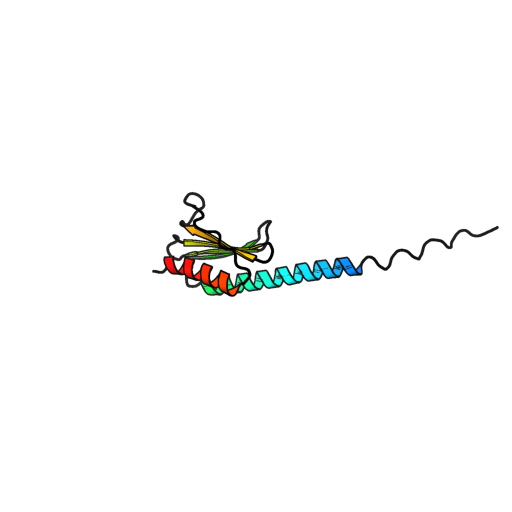868 C CA . GLU A 1 115 ? -1.455 4.893 -9.637 1.00 93.12 115 GLU A CA 1
ATOM 869 C C . GLU A 1 115 ? 0.061 5.127 -9.524 1.00 93.12 115 GLU A C 1
ATOM 871 O O . GLU A 1 115 ? 0.752 5.209 -10.536 1.00 93.12 115 GLU A O 1
ATOM 876 N N . TRP A 1 116 ? 0.601 5.211 -8.302 1.00 91.44 116 TRP A N 1
ATOM 877 C CA . TRP A 1 116 ? 2.045 5.300 -8.078 1.00 91.44 116 TRP A CA 1
ATOM 878 C C . TRP A 1 116 ? 2.790 4.026 -8.491 1.00 91.44 116 TRP A C 1
ATOM 880 O O . TRP A 1 116 ? 3.787 4.114 -9.201 1.00 91.44 116 TRP A O 1
ATOM 890 N N . LEU A 1 117 ? 2.300 2.851 -8.087 1.00 89.75 117 LEU A N 1
ATOM 891 C CA . LEU A 1 117 ? 2.914 1.558 -8.424 1.00 89.75 117 LEU A CA 1
ATOM 892 C C . LEU A 1 117 ? 2.813 1.244 -9.921 1.00 89.75 117 LEU A C 1
ATOM 894 O O . LEU A 1 117 ? 3.736 0.675 -10.499 1.00 89.75 117 LEU A O 1
ATOM 898 N N . GLU A 1 118 ? 1.722 1.650 -10.571 1.00 91.44 118 GLU A N 1
ATOM 899 C CA . GLU A 1 118 ? 1.509 1.441 -12.006 1.00 91.44 118 GLU A CA 1
ATOM 900 C C . GLU A 1 118 ? 2.524 2.200 -12.877 1.00 91.44 118 GLU A C 1
ATOM 902 O O . GLU A 1 118 ? 2.857 1.725 -13.964 1.00 91.44 118 GLU A O 1
ATOM 907 N N . LYS A 1 119 ? 3.100 3.313 -12.392 1.00 86.12 119 LYS A N 1
ATOM 908 C CA . LYS A 1 119 ? 4.210 4.007 -13.079 1.00 86.12 119 LYS A CA 1
ATOM 909 C C . LYS A 1 119 ? 5.450 3.131 -13.247 1.00 86.12 119 LYS A C 1
ATOM 911 O O . LYS A 1 119 ? 6.267 3.409 -14.115 1.00 86.12 119 LYS A O 1
ATOM 916 N N . ASP A 1 120 ? 5.590 2.094 -12.426 1.00 79.00 120 ASP A N 1
ATOM 917 C CA . ASP A 1 120 ? 6.696 1.143 -12.496 1.00 79.00 120 ASP A CA 1
ATOM 918 C C . ASP A 1 120 ? 6.449 0.018 -13.509 1.00 79.00 120 ASP A C 1
ATOM 920 O O . ASP A 1 120 ? 7.378 -0.682 -13.901 1.00 79.00 120 ASP A O 1
ATOM 924 N N . VAL A 1 121 ? 5.200 -0.182 -13.932 1.00 73.31 121 VAL A N 1
ATOM 925 C CA . VAL A 1 121 ? 4.830 -1.200 -14.926 1.00 73.31 121 VAL A CA 1
ATOM 926 C C . VAL A 1 121 ? 5.095 -0.690 -16.345 1.00 73.31 121 VAL A C 1
ATOM 928 O O . VAL A 1 121 ? 5.571 -1.452 -17.189 1.00 73.31 121 VAL A O 1
ATOM 931 N N . VAL A 1 122 ? 4.814 0.593 -16.594 1.00 61.50 122 VAL A N 1
ATOM 932 C CA . VAL A 1 122 ? 5.055 1.295 -17.871 1.00 61.50 122 VAL A CA 1
ATOM 933 C C . VAL A 1 122 ? 6.551 1.482 -18.087 1.00 61.50 122 VAL A C 1
ATOM 935 O O . VAL A 1 122 ? 7.088 1.006 -19.110 1.00 61.50 122 VAL A O 1
#